Protein AF-A0A6P7GFE2-F1 (afdb_monomer)

Sequence (145 aa):
MLLEPIANTITSVEGDTPTISKCLHLFKKMVNTSLENVTKSPLLSKEEADTRAIFENRKKFAIYSVHFVANLLDPKYRGCELSSDEMTDATEVMYKVAQKMPDVDEAAVLADVVNFIAKEGLFKKAFLWNEDTIAAILASQSILH

Structure (mmCIF, N/CA/C/O backbone):
data_AF-A0A6P7GFE2-F1
#
_entry.id   AF-A0A6P7GFE2-F1
#
loop_
_atom_site.group_PDB
_atom_site.id
_atom_site.type_symbol
_atom_site.label_atom_id
_atom_site.label_alt_id
_atom_site.label_comp_id
_atom_site.label_asym_id
_atom_site.label_entity_id
_atom_site.label_seq_id
_atom_site.pdbx_PDB_ins_code
_atom_site.Cartn_x
_atom_site.Cartn_y
_atom_site.Cartn_z
_atom_site.occupancy
_atom_site.B_iso_or_equiv
_atom_site.auth_seq_id
_atom_site.auth_comp_id
_atom_site.auth_asym_id
_atom_site.auth_atom_id
_atom_site.pdbx_PDB_model_num
ATOM 1 N N . MET A 1 1 ? -14.354 13.477 16.937 1.00 78.31 1 MET A N 1
ATOM 2 C CA . MET A 1 1 ? -15.584 12.631 16.910 1.00 78.31 1 MET A CA 1
ATOM 3 C C . MET A 1 1 ? -15.240 11.224 16.411 1.00 78.31 1 MET A C 1
ATOM 5 O O . MET A 1 1 ? -14.287 11.094 15.660 1.00 78.31 1 MET A O 1
ATOM 9 N N . LEU A 1 2 ? -15.995 10.170 16.766 1.00 84.94 2 LEU A N 1
ATOM 10 C CA . LEU A 1 2 ? -15.680 8.783 16.348 1.00 84.94 2 LEU A CA 1
ATOM 11 C C . LEU A 1 2 ? -15.646 8.582 14.819 1.00 84.94 2 LEU A C 1
ATOM 13 O O . LEU A 1 2 ? -14.805 7.845 14.313 1.00 84.94 2 LEU A O 1
ATOM 17 N N . LEU A 1 3 ? -16.531 9.265 14.085 1.00 88.25 3 LEU A N 1
ATOM 18 C CA . LEU A 1 3 ? -16.672 9.134 12.625 1.00 88.25 3 LEU A CA 1
ATOM 19 C C . LEU A 1 3 ? -15.849 10.150 11.820 1.00 88.25 3 LEU A C 1
ATOM 21 O O . LEU A 1 3 ? -15.776 10.064 10.598 1.00 88.25 3 LEU A O 1
ATOM 25 N N . GLU A 1 4 ? -15.213 11.103 12.495 1.00 93.38 4 GLU A N 1
ATOM 26 C CA . GLU A 1 4 ? -14.407 12.149 11.861 1.00 93.38 4 GLU A CA 1
ATOM 27 C C . GLU A 1 4 ? -13.277 11.605 10.969 1.00 93.38 4 GLU A C 1
ATOM 29 O O . GLU A 1 4 ? -13.117 12.121 9.863 1.00 93.38 4 GLU A O 1
ATOM 34 N N . PRO A 1 5 ? -12.539 10.537 11.346 1.00 93.38 5 PRO A N 1
ATOM 35 C CA . PRO A 1 5 ? -11.497 9.994 10.474 1.00 93.38 5 PRO A CA 1
ATOM 36 C C . PRO A 1 5 ? -12.047 9.496 9.136 1.00 93.38 5 PRO A C 1
ATOM 38 O O . PRO A 1 5 ? -11.383 9.633 8.111 1.00 93.38 5 PRO A O 1
ATOM 41 N N . ILE A 1 6 ? -13.269 8.956 9.135 1.00 92.19 6 ILE A N 1
ATOM 42 C CA . ILE A 1 6 ? -13.935 8.455 7.930 1.00 92.19 6 ILE A CA 1
ATOM 43 C C . ILE A 1 6 ? -14.323 9.631 7.035 1.00 92.19 6 ILE A C 1
ATOM 45 O O . ILE A 1 6 ? -13.966 9.636 5.861 1.00 92.19 6 ILE A O 1
ATOM 49 N N . ALA A 1 7 ? -14.980 10.652 7.596 1.00 92.12 7 ALA A N 1
ATOM 50 C CA . ALA A 1 7 ? -15.367 11.850 6.851 1.00 92.12 7 ALA A CA 1
ATOM 51 C C . ALA A 1 7 ? -14.148 12.543 6.218 1.00 92.12 7 ALA A C 1
ATOM 53 O O . ALA A 1 7 ? -14.143 12.805 5.020 1.00 92.12 7 ALA A O 1
ATOM 54 N N . ASN A 1 8 ? -13.072 12.738 6.987 1.00 90.75 8 ASN A N 1
ATOM 55 C CA . ASN A 1 8 ? -11.839 13.354 6.487 1.00 90.75 8 ASN A CA 1
ATOM 56 C C . ASN A 1 8 ? -11.185 12.534 5.366 1.00 90.75 8 ASN A C 1
ATOM 58 O O . ASN A 1 8 ? -10.604 13.095 4.435 1.00 90.75 8 ASN A O 1
ATOM 62 N N . THR A 1 9 ? -11.265 11.204 5.455 1.00 91.06 9 THR A N 1
ATOM 63 C CA . THR A 1 9 ? -10.719 10.303 4.435 1.00 91.06 9 THR A CA 1
ATOM 64 C C . THR A 1 9 ? -11.534 10.366 3.151 1.00 91.06 9 THR A C 1
ATOM 66 O O . THR A 1 9 ? -10.937 10.464 2.085 1.00 91.06 9 THR A O 1
ATOM 69 N N . ILE A 1 10 ? -12.867 10.391 3.247 1.00 88.88 10 ILE A N 1
ATOM 70 C CA . ILE A 1 10 ? -13.763 10.583 2.096 1.00 88.88 10 ILE A CA 1
ATOM 71 C C . ILE A 1 10 ? -13.425 11.897 1.390 1.00 88.88 10 ILE A C 1
ATOM 73 O O . ILE A 1 10 ? -13.058 11.864 0.222 1.00 88.88 10 ILE A O 1
ATOM 77 N N . THR A 1 11 ? -13.398 13.019 2.115 1.00 88.44 11 THR A N 1
ATOM 78 C CA . THR A 1 11 ? -13.040 14.329 1.545 1.00 88.44 11 THR A CA 1
ATOM 79 C C . THR A 1 11 ? -11.660 14.322 0.882 1.00 88.44 11 THR A C 1
ATOM 81 O O . THR A 1 11 ? -11.460 14.951 -0.152 1.00 88.44 11 THR A O 1
ATOM 84 N N . SER A 1 12 ? -10.690 13.606 1.462 1.00 85.62 12 SER A N 1
ATOM 85 C CA . SER A 1 12 ? -9.338 13.503 0.894 1.00 85.62 12 SER A CA 1
ATOM 86 C C . SER A 1 12 ? -9.300 12.690 -0.403 1.00 85.62 12 SER A C 1
ATOM 88 O O . SER A 1 12 ? -8.494 12.992 -1.280 1.00 85.62 12 SER A O 1
ATOM 90 N N . VAL A 1 13 ? -10.129 11.648 -0.513 1.00 84.56 13 VAL A N 1
ATOM 91 C CA . VAL A 1 13 ? -10.234 10.795 -1.708 1.00 84.56 13 VAL A CA 1
ATOM 92 C C . VAL A 1 13 ? -11.058 11.469 -2.806 1.00 84.56 13 VAL A C 1
ATOM 94 O O . VAL A 1 13 ? -10.732 11.314 -3.976 1.00 84.56 13 VAL A O 1
ATOM 97 N N . GLU A 1 14 ? -12.097 12.220 -2.440 1.00 83.88 14 GLU A N 1
ATOM 98 C CA . GLU A 1 14 ? -12.969 12.952 -3.371 1.00 83.88 14 GLU A CA 1
ATOM 99 C C . GLU A 1 14 ? -12.338 14.240 -3.922 1.00 83.88 14 GLU A C 1
ATOM 101 O O . GLU A 1 14 ? -12.873 14.826 -4.860 1.00 83.88 14 GLU A O 1
ATOM 106 N N . GLY A 1 15 ? -11.217 14.696 -3.358 1.00 75.44 15 GLY A N 1
ATOM 107 C CA . GLY A 1 15 ? -10.475 15.842 -3.886 1.00 75.44 15 GLY A CA 1
ATOM 108 C C . GLY A 1 15 ? -9.783 15.546 -5.224 1.00 75.44 15 GLY A C 1
ATOM 109 O O . GLY A 1 15 ? -9.610 14.396 -5.607 1.00 75.44 15 GLY A O 1
ATOM 110 N N . ASP A 1 16 ? -9.288 16.584 -5.900 1.00 64.94 16 ASP A N 1
ATOM 111 C CA . ASP A 1 16 ? -8.805 16.525 -7.295 1.00 64.94 16 ASP A CA 1
ATOM 112 C C . ASP A 1 16 ? -7.457 15.796 -7.526 1.00 64.94 16 ASP A C 1
ATOM 114 O O . ASP A 1 16 ? -6.889 15.865 -8.614 1.00 64.94 16 ASP A O 1
ATOM 118 N N . THR A 1 17 ? -6.887 15.112 -6.523 1.00 65.31 17 THR A N 1
ATOM 119 C CA . THR A 1 17 ? -5.567 14.443 -6.648 1.00 65.31 17 THR A CA 1
ATOM 120 C C . THR A 1 17 ? -5.478 13.025 -6.043 1.00 65.31 17 THR A C 1
ATOM 122 O O . THR A 1 17 ? -4.483 12.707 -5.359 1.00 65.31 17 THR A O 1
ATOM 125 N N . PRO A 1 18 ? -6.466 12.132 -6.252 1.00 63.06 18 PRO A N 1
ATOM 126 C CA . PRO A 1 18 ? -6.401 10.794 -5.691 1.00 63.06 18 PRO A CA 1
ATOM 127 C C . PRO A 1 18 ? -5.430 9.948 -6.520 1.00 63.06 18 PRO A C 1
ATOM 129 O O . PRO A 1 18 ? -5.722 9.539 -7.639 1.00 63.06 18 PRO A O 1
ATOM 132 N N . THR A 1 19 ? -4.246 9.676 -5.969 1.00 78.81 19 THR A N 1
ATOM 133 C CA . THR A 1 19 ? -3.303 8.718 -6.558 1.00 78.81 19 THR A CA 1
ATOM 134 C C . THR A 1 19 ? -3.495 7.355 -5.903 1.00 78.81 19 THR A C 1
ATOM 136 O O . THR A 1 19 ? -3.610 7.258 -4.680 1.00 78.81 19 THR A O 1
ATOM 139 N N . ILE A 1 20 ? -3.492 6.285 -6.703 1.00 87.12 20 ILE A N 1
ATOM 140 C CA . ILE A 1 20 ? -3.692 4.896 -6.239 1.00 87.12 20 ILE A CA 1
ATOM 141 C C . ILE A 1 20 ? -2.706 4.533 -5.111 1.00 87.12 20 ILE A C 1
ATOM 143 O O . ILE A 1 20 ? -3.060 3.834 -4.160 1.00 87.12 20 ILE A O 1
ATOM 147 N N . SER A 1 21 ? -1.484 5.072 -5.165 1.00 87.56 21 SER A N 1
ATOM 148 C CA . SER A 1 21 ? -0.442 4.899 -4.146 1.00 87.56 21 SER A CA 1
ATOM 149 C C . SER A 1 21 ? -0.825 5.428 -2.756 1.00 87.56 21 SER A C 1
ATOM 151 O O . SER A 1 21 ? -0.397 4.866 -1.743 1.00 87.56 21 SER A O 1
ATOM 153 N N . LYS A 1 22 ? -1.665 6.474 -2.691 1.00 88.50 22 LYS A N 1
ATOM 154 C CA . LYS A 1 22 ? -2.156 7.084 -1.445 1.00 88.50 22 LYS A CA 1
ATOM 155 C C . LYS A 1 22 ? -3.300 6.294 -0.814 1.00 88.50 22 LYS A C 1
ATOM 157 O O . LYS A 1 22 ? -3.540 6.466 0.377 1.00 88.50 22 LYS A O 1
ATOM 162 N N . CYS A 1 23 ? -4.017 5.448 -1.556 1.00 89.94 23 CYS A N 1
ATOM 163 C CA . CYS A 1 23 ? -5.191 4.740 -1.031 1.00 89.94 23 CYS A CA 1
ATOM 164 C C . CYS A 1 23 ? -4.846 3.877 0.190 1.00 89.94 23 CYS A C 1
ATOM 166 O O . CYS A 1 23 ? -5.569 3.904 1.185 1.00 89.94 23 CYS A O 1
ATOM 168 N N . LEU A 1 24 ? -3.709 3.170 0.149 1.00 91.88 24 LEU A N 1
ATOM 169 C CA . LEU A 1 24 ? -3.235 2.377 1.284 1.00 91.88 24 LEU A CA 1
ATOM 170 C C . LEU A 1 24 ? -2.934 3.256 2.505 1.00 91.88 24 LEU A C 1
ATOM 172 O O . LEU A 1 24 ? -3.401 2.952 3.604 1.00 91.88 24 LEU A O 1
ATOM 176 N N . HIS A 1 25 ? -2.206 4.355 2.292 1.00 91.44 25 HIS A N 1
ATOM 177 C CA . HIS A 1 25 ? -1.870 5.331 3.328 1.00 91.44 25 HIS A CA 1
ATOM 178 C C . HIS A 1 25 ? -3.128 5.891 3.994 1.00 91.44 25 HIS A C 1
ATOM 180 O O . HIS A 1 25 ? -3.268 5.859 5.217 1.00 91.44 25 HIS A O 1
ATOM 186 N N . LEU A 1 26 ? -4.067 6.383 3.182 1.00 91.94 26 LEU A N 1
ATOM 187 C CA . LEU A 1 26 ? -5.316 6.979 3.644 1.00 91.94 26 LEU A CA 1
ATOM 188 C C . LEU A 1 26 ? -6.159 5.966 4.421 1.00 91.94 26 LEU A C 1
ATOM 190 O O . LEU A 1 26 ? -6.648 6.289 5.501 1.00 91.94 26 LEU A O 1
ATOM 194 N N . PHE A 1 27 ? -6.259 4.726 3.935 1.00 93.31 27 PHE A N 1
ATOM 195 C CA . PHE A 1 27 ? -6.971 3.663 4.639 1.00 93.31 27 PHE A CA 1
ATOM 196 C C . PHE A 1 27 ? -6.319 3.336 5.989 1.00 93.31 27 PHE A C 1
ATOM 198 O O . PHE A 1 27 ? -7.007 3.316 7.009 1.00 93.31 27 PHE A O 1
ATOM 205 N N . LYS A 1 28 ? -4.994 3.128 6.034 1.00 92.88 28 LYS A N 1
ATOM 206 C CA . LYS A 1 28 ? -4.275 2.825 7.286 1.00 92.88 28 LYS A CA 1
ATOM 207 C C . LYS A 1 28 ? -4.384 3.974 8.286 1.00 92.88 28 LYS A C 1
ATOM 209 O O . LYS A 1 28 ? -4.677 3.737 9.456 1.00 92.88 28 LYS A O 1
ATOM 214 N N . LYS A 1 29 ? -4.228 5.218 7.825 1.00 93.50 29 LYS A N 1
ATOM 215 C CA . LYS A 1 29 ? -4.408 6.419 8.647 1.00 93.50 29 LYS A CA 1
ATOM 216 C C . LYS A 1 29 ? -5.820 6.492 9.228 1.00 93.50 29 LYS A C 1
ATOM 218 O O . LYS A 1 29 ? -5.958 6.654 10.436 1.00 93.50 29 LYS A O 1
ATOM 223 N N . MET A 1 30 ? -6.848 6.318 8.394 1.00 95.00 30 MET A N 1
ATOM 224 C CA . MET A 1 30 ? -8.248 6.300 8.824 1.00 95.00 30 MET A CA 1
ATOM 225 C C . MET A 1 30 ? -8.482 5.256 9.918 1.00 95.00 30 MET A C 1
ATOM 227 O O . MET A 1 30 ? -9.011 5.594 10.973 1.00 95.00 30 MET A O 1
ATOM 231 N N . VAL A 1 31 ? -8.065 4.007 9.683 1.00 94.62 31 VAL A N 1
ATOM 232 C CA . VAL A 1 31 ? -8.249 2.899 10.630 1.00 94.62 31 VAL A CA 1
ATOM 233 C C . VAL A 1 31 ? -7.538 3.186 11.947 1.00 94.62 31 VAL A C 1
ATOM 235 O O . VAL A 1 31 ? -8.159 3.074 13.001 1.00 94.62 31 VAL A O 1
ATOM 238 N N . ASN A 1 32 ? -6.273 3.608 11.907 1.00 93.31 32 ASN A N 1
ATOM 239 C CA . ASN A 1 32 ? -5.503 3.896 13.116 1.00 93.31 32 ASN A CA 1
ATOM 240 C C . ASN A 1 32 ? -6.152 5.017 13.936 1.00 93.31 32 ASN A C 1
ATOM 242 O O . ASN A 1 32 ? -6.405 4.834 15.124 1.00 93.31 32 ASN A O 1
ATOM 246 N N . THR A 1 33 ? -6.521 6.134 13.301 1.00 94.62 33 THR A N 1
ATOM 247 C CA . THR A 1 33 ? -7.188 7.241 13.998 1.00 94.62 33 THR A CA 1
ATOM 248 C C . THR A 1 33 ? -8.571 6.839 14.523 1.00 94.62 33 THR A C 1
ATOM 250 O O . THR A 1 33 ? -8.945 7.221 15.630 1.00 94.62 33 THR A O 1
ATOM 253 N N . SER A 1 34 ? -9.342 6.041 13.777 1.00 93.44 34 SER A N 1
ATOM 254 C CA . SER A 1 34 ? -10.625 5.517 14.256 1.00 93.44 34 SER A CA 1
ATOM 255 C C . SER A 1 34 ? -10.454 4.612 15.473 1.00 93.44 34 SER A C 1
ATOM 257 O O . SER A 1 34 ? -11.184 4.777 16.446 1.00 93.44 34 SER A O 1
ATOM 259 N N . LEU A 1 35 ? -9.481 3.699 15.457 1.00 91.94 35 LEU A N 1
ATOM 260 C CA . LEU A 1 35 ? -9.217 2.799 16.579 1.00 91.94 35 LEU A CA 1
ATOM 261 C C . LEU A 1 35 ? -8.697 3.553 17.809 1.00 91.94 35 LEU A C 1
ATOM 263 O O . LEU A 1 35 ? -9.123 3.253 18.919 1.00 91.94 35 LEU A O 1
ATOM 267 N N . GLU A 1 36 ? -7.854 4.570 17.632 1.00 91.81 36 GLU A N 1
ATOM 268 C CA . GLU A 1 36 ? -7.435 5.463 18.721 1.00 91.81 36 GLU A CA 1
ATOM 269 C C . GLU A 1 36 ? -8.596 6.265 19.322 1.00 91.81 36 GLU A C 1
ATOM 271 O O . GLU A 1 36 ? -8.601 6.554 20.517 1.00 91.81 36 GLU A O 1
ATOM 276 N N . ASN A 1 37 ? -9.574 6.664 18.507 1.00 91.62 37 ASN A N 1
ATOM 277 C CA . ASN A 1 37 ? -10.764 7.360 18.996 1.00 91.62 37 ASN A CA 1
ATOM 278 C C . ASN A 1 37 ? -11.711 6.405 19.734 1.00 91.62 37 ASN A C 1
ATOM 280 O O . ASN A 1 37 ? -12.341 6.811 20.710 1.00 91.62 37 ASN A O 1
ATOM 284 N N . VAL A 1 38 ? -11.798 5.152 19.281 1.00 90.19 38 VAL A N 1
ATOM 285 C CA . VAL A 1 38 ? -12.582 4.083 19.912 1.00 90.19 38 VAL A CA 1
ATOM 286 C C . VAL A 1 38 ? -12.033 3.746 21.296 1.00 90.19 38 VAL A C 1
ATOM 288 O O . VAL A 1 38 ? -12.812 3.740 22.241 1.00 90.19 38 VAL A O 1
ATOM 291 N N . THR A 1 39 ? -10.714 3.592 21.455 1.00 86.81 39 THR A N 1
ATOM 292 C CA . THR A 1 39 ? -10.098 3.275 22.762 1.00 86.81 39 THR A CA 1
ATOM 293 C C . THR A 1 39 ? -10.215 4.395 23.797 1.00 86.81 39 THR A C 1
ATOM 295 O O . THR A 1 39 ? -10.070 4.164 24.995 1.00 86.81 39 THR A O 1
ATOM 298 N N . LYS A 1 40 ? -10.473 5.629 23.353 1.00 88.25 40 LYS A N 1
ATOM 299 C CA . LYS A 1 40 ? -10.735 6.792 24.220 1.00 88.25 40 LYS A CA 1
ATOM 300 C C . LYS A 1 40 ? -12.227 6.984 24.516 1.00 88.25 40 LYS A C 1
ATOM 302 O O . LYS A 1 40 ? -12.597 7.917 25.227 1.00 88.25 40 LYS A O 1
ATOM 307 N N . SER A 1 41 ? -13.085 6.155 23.931 1.00 85.38 41 SER A N 1
ATOM 308 C CA . SER A 1 41 ? -14.538 6.202 24.068 1.00 85.38 41 SER A CA 1
ATOM 309 C C . SER A 1 41 ? -14.997 5.314 25.231 1.00 85.38 41 SER A C 1
ATOM 311 O O . SER A 1 41 ? -14.309 4.349 25.551 1.00 85.38 41 SER A O 1
ATOM 313 N N . PRO A 1 42 ? -16.162 5.564 25.856 1.00 86.81 42 PRO A N 1
ATOM 314 C CA . PRO A 1 42 ? -16.717 4.677 26.886 1.00 86.81 42 PRO A CA 1
ATOM 315 C C . PRO A 1 42 ? -17.316 3.375 26.305 1.00 86.81 42 PRO A C 1
ATOM 317 O O . PRO A 1 42 ? -18.349 2.907 26.780 1.00 86.81 42 PRO A O 1
ATOM 320 N N . LEU A 1 43 ? -16.706 2.816 25.256 1.00 84.00 43 LEU A N 1
ATOM 321 C CA . LEU A 1 43 ? -17.144 1.582 24.606 1.00 84.00 43 LEU A CA 1
ATOM 322 C C . LEU A 1 43 ? -16.685 0.356 25.400 1.00 84.00 43 LEU A C 1
ATOM 324 O O . LEU A 1 43 ? -15.672 0.369 26.100 1.00 84.00 43 LEU A O 1
ATOM 328 N N . LEU A 1 44 ? -17.437 -0.732 25.277 1.00 86.38 44 LEU A N 1
ATOM 329 C CA . LEU A 1 44 ? -17.060 -2.026 25.830 1.00 86.38 44 LEU A CA 1
ATOM 330 C C . LEU A 1 44 ? -15.965 -2.660 24.966 1.00 86.38 44 LEU A C 1
ATOM 332 O O . LEU A 1 44 ? -15.982 -2.543 23.743 1.00 86.38 44 LEU A O 1
ATOM 336 N N . SER A 1 45 ? -15.080 -3.460 25.566 1.00 88.56 45 SER A N 1
ATOM 337 C CA . SER A 1 45 ? -14.003 -4.155 24.834 1.00 88.56 45 SER A CA 1
ATOM 338 C C . SER A 1 45 ? -14.510 -5.022 23.673 1.00 88.56 45 SER A C 1
ATOM 340 O O . SER A 1 45 ? -13.804 -5.230 22.688 1.00 88.56 45 SER A O 1
ATOM 342 N N . LYS A 1 46 ? -15.751 -5.517 23.768 1.00 90.88 46 LYS A N 1
ATOM 343 C CA . LYS A 1 46 ? -16.411 -6.229 22.670 1.00 90.88 46 LYS A CA 1
ATOM 344 C C . LYS A 1 46 ? -16.657 -5.317 21.462 1.00 90.88 46 LYS A C 1
ATOM 346 O O . LYS A 1 46 ? -16.369 -5.717 20.344 1.00 90.88 46 LYS A O 1
ATOM 351 N N . GLU A 1 47 ? -17.139 -4.099 21.684 1.00 89.94 47 GLU A N 1
ATOM 352 C CA . GLU A 1 47 ? -17.419 -3.129 20.618 1.00 89.94 47 GLU A CA 1
ATOM 353 C C . GLU A 1 47 ? -16.124 -2.663 19.939 1.00 89.94 47 GLU A C 1
ATOM 355 O O . GLU A 1 47 ? -16.089 -2.471 18.722 1.00 89.94 47 GLU A O 1
ATOM 360 N N . GLU A 1 48 ? -15.028 -2.553 20.695 1.00 90.19 48 GLU A N 1
ATOM 361 C CA . GLU A 1 48 ? -13.702 -2.281 20.131 1.00 90.19 48 GLU A CA 1
ATOM 362 C C . GLU A 1 48 ? -13.223 -3.421 19.218 1.00 90.19 48 GLU A C 1
ATOM 364 O O . GLU A 1 48 ? -12.715 -3.179 18.117 1.00 90.19 48 GLU A O 1
ATOM 369 N N . ALA A 1 49 ? -13.400 -4.671 19.659 1.00 92.38 49 ALA A N 1
ATOM 370 C CA . ALA A 1 49 ? -13.042 -5.854 18.882 1.00 92.38 49 ALA A CA 1
ATOM 371 C C . ALA A 1 49 ? -13.896 -5.976 17.610 1.00 92.38 49 ALA A C 1
ATOM 373 O O . ALA A 1 49 ? -13.350 -6.193 16.525 1.00 92.38 49 ALA A O 1
ATOM 374 N N . ASP A 1 50 ? -15.207 -5.759 17.726 1.00 94.50 50 ASP A N 1
ATOM 375 C CA . ASP A 1 50 ? -16.142 -5.762 16.600 1.00 94.50 50 ASP A CA 1
ATOM 376 C C . ASP A 1 50 ? -15.777 -4.660 15.591 1.00 94.50 50 ASP A C 1
ATOM 378 O O . ASP A 1 50 ? -15.738 -4.898 14.382 1.00 94.50 50 ASP A O 1
ATOM 382 N N . THR A 1 51 ? -15.400 -3.472 16.072 1.00 92.00 51 THR A N 1
ATOM 383 C CA . THR A 1 51 ? -14.940 -2.369 15.215 1.00 92.00 51 THR A CA 1
ATOM 384 C C . THR A 1 51 ? -13.670 -2.737 14.446 1.00 92.00 51 THR A C 1
ATOM 386 O O . THR A 1 51 ? -13.578 -2.4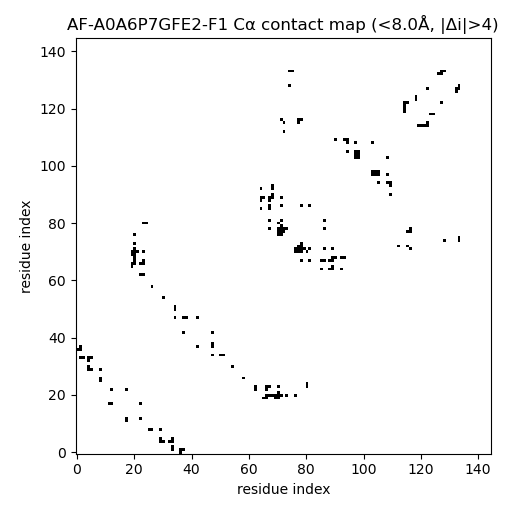98 13.238 1.00 92.00 51 THR A O 1
ATOM 389 N N . ARG A 1 52 ? -12.694 -3.369 15.109 1.00 93.25 52 ARG A N 1
ATOM 390 C CA . ARG A 1 52 ? -11.471 -3.853 14.450 1.00 93.25 52 ARG A CA 1
ATOM 391 C C . ARG A 1 52 ? -11.789 -4.893 13.377 1.00 93.25 52 ARG A C 1
ATOM 393 O O . ARG A 1 52 ? -11.277 -4.791 12.265 1.00 93.25 52 ARG A O 1
ATOM 400 N N . ALA A 1 53 ? -12.671 -5.846 13.678 1.00 95.25 53 ALA A N 1
ATOM 401 C CA . ALA A 1 53 ? -13.097 -6.865 12.722 1.00 95.25 53 ALA A CA 1
ATOM 402 C C . ALA A 1 53 ? -13.792 -6.257 11.491 1.00 95.25 53 ALA A C 1
ATOM 404 O O . ALA A 1 53 ? -13.559 -6.703 10.365 1.00 95.25 53 ALA A O 1
ATOM 405 N N . ILE A 1 54 ? -14.595 -5.203 11.678 1.00 95.12 54 ILE A N 1
ATOM 406 C CA . ILE A 1 54 ? -15.211 -4.462 10.571 1.00 95.12 54 ILE A CA 1
ATOM 407 C C . ILE A 1 54 ? -14.139 -3.846 9.670 1.00 95.12 54 ILE A C 1
ATOM 409 O O . ILE A 1 54 ? -14.228 -4.002 8.452 1.00 95.12 54 ILE A O 1
ATOM 413 N N . PHE A 1 55 ? -13.124 -3.179 10.227 1.00 94.94 55 PHE A N 1
ATOM 414 C CA . PHE A 1 55 ? -12.058 -2.582 9.417 1.00 94.94 55 PHE A CA 1
ATOM 415 C C . PHE A 1 55 ? -11.241 -3.625 8.653 1.00 94.94 55 PHE A C 1
ATOM 417 O O . PHE A 1 55 ? -11.002 -3.436 7.460 1.00 94.94 55 PHE A O 1
ATOM 424 N N . GLU A 1 56 ? -10.897 -4.750 9.280 1.00 93.50 56 GLU A N 1
ATOM 425 C CA . GLU A 1 56 ? -10.216 -5.854 8.593 1.00 93.50 56 GLU A CA 1
ATOM 426 C C . GLU A 1 56 ? -11.061 -6.423 7.451 1.00 93.50 56 GLU A C 1
ATOM 428 O O . GLU A 1 56 ? -10.562 -6.672 6.353 1.00 93.50 56 GLU A O 1
ATOM 433 N N . ASN A 1 57 ? -12.371 -6.573 7.664 1.00 95.38 57 ASN A N 1
ATOM 434 C CA . ASN A 1 57 ? -13.266 -6.997 6.598 1.00 95.38 57 ASN A CA 1
ATOM 435 C C . ASN A 1 57 ? -13.325 -5.959 5.466 1.00 95.38 57 ASN A C 1
ATOM 437 O O . ASN A 1 57 ? -13.237 -6.321 4.297 1.00 95.38 57 ASN A O 1
ATOM 441 N N . ARG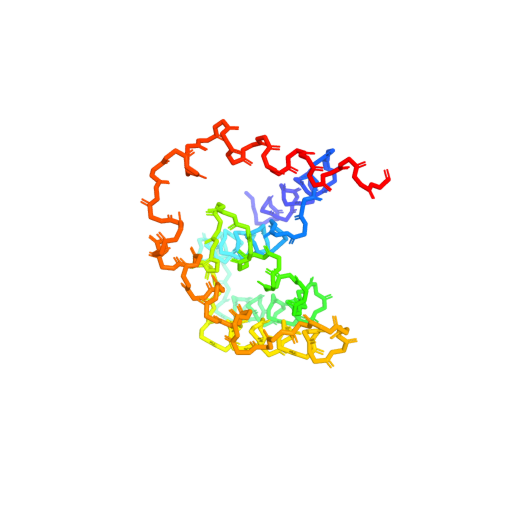 A 1 58 ? -13.419 -4.664 5.790 1.00 94.25 58 ARG A N 1
ATOM 442 C CA . ARG A 1 58 ? -13.442 -3.578 4.796 1.00 94.25 58 ARG A CA 1
ATOM 443 C C . ARG A 1 58 ? -12.141 -3.482 4.005 1.00 94.25 58 ARG A C 1
ATOM 445 O O . ARG A 1 58 ? -12.204 -3.212 2.808 1.00 94.25 58 ARG A O 1
ATOM 452 N N . LYS A 1 59 ? -10.990 -3.762 4.625 1.00 93.19 59 LYS A N 1
ATOM 453 C CA . LYS A 1 59 ? -9.686 -3.782 3.950 1.00 93.19 59 LYS A CA 1
ATOM 454 C C . LYS A 1 59 ? -9.698 -4.728 2.748 1.00 93.19 59 LYS A C 1
ATOM 456 O O . LYS A 1 59 ? -9.236 -4.335 1.686 1.00 93.19 59 LYS A O 1
ATOM 461 N N . LYS A 1 60 ? -10.314 -5.910 2.880 1.00 91.44 60 LYS A N 1
ATOM 462 C CA . LYS A 1 60 ? -10.431 -6.913 1.801 1.00 91.44 60 LYS A CA 1
ATOM 463 C C . LYS A 1 60 ? -11.209 -6.424 0.574 1.00 91.44 60 LYS A C 1
ATOM 465 O O . LYS A 1 60 ? -11.019 -6.962 -0.508 1.00 91.44 60 LYS A O 1
ATOM 470 N N . PHE A 1 61 ? -12.096 -5.443 0.746 1.00 90.12 61 PHE A N 1
ATOM 471 C CA . PHE A 1 61 ? -12.889 -4.865 -0.344 1.00 90.12 61 PHE A CA 1
ATOM 472 C C . PHE A 1 61 ? -12.282 -3.587 -0.919 1.00 90.12 61 PHE A C 1
ATOM 474 O O . PHE A 1 61 ? -12.545 -3.261 -2.074 1.00 90.12 61 PHE A O 1
ATOM 481 N N . ALA A 1 62 ? -11.542 -2.836 -0.105 1.00 90.31 62 ALA A N 1
ATOM 482 C CA . ALA A 1 62 ? -11.025 -1.522 -0.470 1.00 90.31 62 ALA A CA 1
ATOM 483 C C . ALA A 1 62 ? -9.581 -1.569 -0.983 1.00 90.31 62 ALA A C 1
ATOM 485 O O . ALA A 1 62 ? -9.189 -0.725 -1.783 1.00 90.31 62 ALA A O 1
ATOM 486 N N . ILE A 1 63 ? -8.786 -2.535 -0.519 1.00 93.44 63 ILE A N 1
ATOM 487 C CA . ILE A 1 63 ? -7.353 -2.619 -0.781 1.00 93.44 63 ILE A CA 1
ATOM 488 C C . ILE A 1 63 ? -7.046 -3.927 -1.508 1.00 93.44 63 ILE A C 1
ATOM 490 O O . ILE A 1 63 ? -7.451 -5.009 -1.096 1.00 93.44 63 ILE A O 1
ATOM 494 N N . TYR A 1 64 ? -6.280 -3.800 -2.585 1.00 92.31 64 TYR A N 1
ATOM 495 C CA . TYR A 1 64 ? -5.911 -4.875 -3.507 1.00 92.31 64 TYR A CA 1
ATOM 496 C C . TYR A 1 6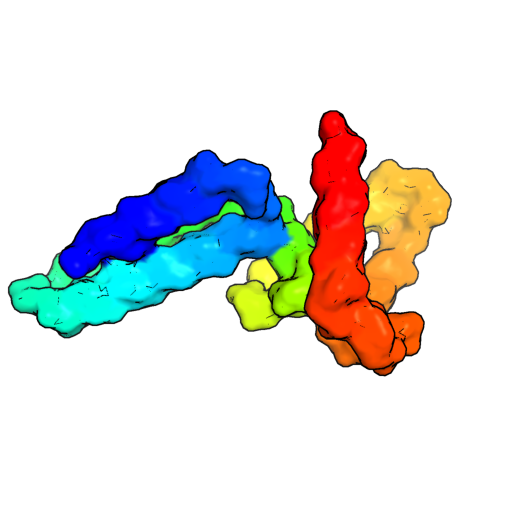4 ? -4.435 -4.746 -3.868 1.00 92.31 64 TYR A C 1
ATOM 498 O O . TYR A 1 64 ? -3.848 -3.681 -3.673 1.00 92.31 64 TYR A O 1
ATOM 506 N N . SER A 1 65 ? -3.862 -5.785 -4.472 1.00 92.38 65 SER A N 1
ATOM 507 C CA . SER A 1 65 ? -2.443 -5.839 -4.839 1.00 92.38 65 SER A CA 1
ATOM 508 C C . SER A 1 65 ? -1.967 -4.661 -5.698 1.00 92.38 65 SER A C 1
ATOM 510 O O . SER A 1 65 ? -0.853 -4.185 -5.501 1.00 92.38 65 SER A O 1
ATOM 512 N N . VAL A 1 66 ? -2.819 -4.099 -6.566 1.00 92.25 66 VAL A N 1
ATOM 513 C CA . VAL A 1 66 ? -2.498 -2.876 -7.330 1.00 92.25 66 VAL A CA 1
ATOM 514 C C . VAL A 1 66 ? -2.156 -1.684 -6.429 1.00 92.25 66 VAL A C 1
ATOM 516 O O . VAL A 1 66 ? -1.264 -0.904 -6.750 1.00 92.25 66 VAL A O 1
ATOM 519 N N . HIS A 1 67 ? -2.802 -1.565 -5.267 1.00 93.94 67 HIS A N 1
ATOM 520 C CA . HIS A 1 67 ? -2.508 -0.517 -4.292 1.00 93.94 67 HIS A CA 1
ATOM 521 C C . HIS A 1 67 ? -1.164 -0.756 -3.604 1.00 93.94 67 HIS A C 1
ATOM 523 O O . HIS A 1 67 ? -0.453 0.202 -3.311 1.00 93.94 67 HIS A O 1
ATOM 529 N N . PHE A 1 68 ? -0.796 -2.021 -3.372 1.00 95.62 68 PHE A N 1
ATOM 530 C CA . PHE A 1 68 ? 0.513 -2.370 -2.825 1.00 95.62 68 PHE A CA 1
ATOM 531 C C . PHE A 1 68 ? 1.624 -2.045 -3.818 1.00 95.62 68 PHE A C 1
ATOM 533 O O . PHE A 1 68 ? 2.576 -1.369 -3.447 1.00 95.62 68 PHE A O 1
ATOM 540 N N . VAL A 1 69 ? 1.463 -2.429 -5.089 1.00 95.00 69 VAL A N 1
ATOM 541 C CA . VAL A 1 69 ? 2.403 -2.083 -6.167 1.00 95.00 69 VAL A CA 1
ATOM 542 C C . VAL A 1 69 ? 2.536 -0.568 -6.304 1.00 95.00 69 VAL A C 1
ATOM 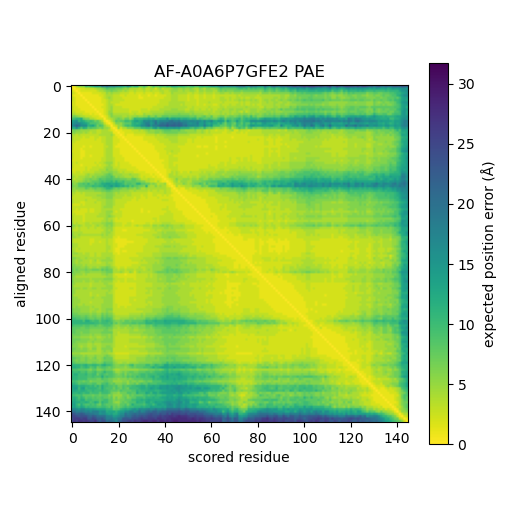544 O O . VAL A 1 69 ? 3.647 -0.048 -6.310 1.00 95.00 69 VAL A O 1
ATOM 547 N N . ALA A 1 70 ? 1.415 0.158 -6.349 1.00 93.19 70 ALA A N 1
ATOM 548 C CA . ALA A 1 70 ? 1.435 1.612 -6.464 1.00 93.19 70 ALA A CA 1
ATOM 549 C C . ALA A 1 70 ? 2.135 2.278 -5.268 1.00 93.19 70 ALA A C 1
ATOM 551 O O . ALA A 1 70 ? 2.906 3.209 -5.459 1.00 93.19 70 ALA A O 1
ATOM 552 N N . ASN A 1 71 ? 1.907 1.804 -4.040 1.00 94.19 71 ASN A N 1
ATOM 553 C CA . ASN A 1 71 ? 2.600 2.310 -2.852 1.00 94.19 71 ASN A CA 1
ATOM 554 C C . ASN A 1 71 ? 4.099 1.952 -2.857 1.00 94.19 71 ASN A C 1
ATOM 556 O O . ASN A 1 71 ? 4.934 2.763 -2.459 1.00 94.19 71 ASN A O 1
ATOM 560 N N . LEU A 1 72 ? 4.451 0.758 -3.337 1.00 95.12 72 LEU A N 1
ATOM 561 C CA . LEU A 1 72 ? 5.832 0.293 -3.443 1.00 95.12 72 LEU A CA 1
ATOM 562 C C . LEU A 1 72 ? 6.644 1.113 -4.451 1.00 95.12 72 LEU A C 1
ATOM 564 O O . LEU A 1 72 ? 7.795 1.434 -4.174 1.00 95.12 72 LEU A O 1
ATOM 568 N N . LEU A 1 73 ? 6.037 1.468 -5.586 1.00 92.50 73 LEU A N 1
ATOM 569 C CA . LEU A 1 73 ? 6.669 2.221 -6.674 1.00 92.50 73 LEU A CA 1
ATOM 570 C C . LEU A 1 73 ? 6.564 3.746 -6.518 1.00 92.50 73 LEU A C 1
ATOM 572 O O . LEU A 1 73 ? 7.162 4.485 -7.297 1.00 92.50 73 LEU A O 1
ATOM 576 N N . ASP A 1 74 ? 5.831 4.239 -5.521 1.00 90.31 74 ASP A N 1
ATOM 577 C CA . ASP A 1 74 ? 5.748 5.670 -5.238 1.00 90.31 74 ASP A CA 1
ATOM 578 C C . ASP A 1 74 ? 7.006 6.138 -4.478 1.00 90.31 74 ASP A C 1
ATOM 580 O O . ASP A 1 74 ? 7.267 5.643 -3.376 1.00 90.31 74 ASP A O 1
ATOM 584 N N . PRO A 1 75 ? 7.777 7.119 -4.991 1.00 88.81 75 PRO A N 1
ATOM 585 C CA . PRO A 1 75 ? 8.986 7.629 -4.333 1.00 88.81 75 PRO A CA 1
ATOM 586 C C . PRO A 1 75 ? 8.765 8.150 -2.905 1.00 88.81 75 PRO A C 1
ATOM 588 O O . PRO A 1 75 ? 9.692 8.134 -2.083 1.00 88.81 75 PRO A O 1
ATOM 591 N N . LYS A 1 76 ? 7.543 8.599 -2.594 1.00 87.06 76 LYS A N 1
ATOM 592 C CA . LYS A 1 76 ? 7.150 9.077 -1.268 1.00 87.06 76 LYS A CA 1
ATOM 593 C C . LYS A 1 76 ? 7.037 7.932 -0.266 1.00 87.06 76 LYS A C 1
ATOM 595 O O . LYS A 1 76 ? 7.504 8.075 0.863 1.00 87.06 76 LYS A O 1
ATOM 600 N N . TYR A 1 77 ? 6.441 6.813 -0.675 1.00 90.31 77 TYR A N 1
ATOM 601 C CA . TYR A 1 77 ? 6.127 5.693 0.213 1.00 90.31 77 TYR A CA 1
ATOM 602 C C . TYR A 1 77 ? 7.177 4.586 0.151 1.00 90.31 77 TYR A C 1
ATOM 604 O O . TYR A 1 77 ? 7.665 4.150 1.192 1.00 90.31 77 TYR A O 1
ATOM 612 N N . ARG A 1 78 ? 7.570 4.148 -1.050 1.00 91.94 78 ARG A N 1
ATOM 613 C CA . ARG A 1 78 ? 8.556 3.075 -1.274 1.00 91.94 78 ARG A CA 1
ATOM 614 C C . ARG A 1 78 ? 8.229 1.801 -0.492 1.00 91.94 78 ARG A C 1
ATOM 616 O O . ARG A 1 78 ? 9.117 1.119 0.011 1.00 91.94 78 ARG A O 1
ATOM 623 N N . GLY A 1 79 ? 6.937 1.527 -0.321 1.00 91.62 79 GLY A N 1
ATOM 624 C CA . GLY A 1 79 ? 6.452 0.372 0.425 1.00 91.62 79 GLY A CA 1
ATOM 625 C C . GLY A 1 79 ? 6.688 0.425 1.934 1.00 91.62 79 GLY A C 1
ATOM 626 O O . GLY A 1 79 ? 6.513 -0.596 2.587 1.00 91.62 79 GLY A O 1
ATOM 627 N N . CYS A 1 80 ? 7.051 1.575 2.520 1.00 89.94 80 CYS A N 1
ATOM 628 C CA . CYS A 1 80 ? 7.315 1.685 3.963 1.00 89.94 80 CYS A CA 1
ATOM 629 C C . CYS A 1 80 ? 6.097 1.361 4.840 1.00 89.94 80 CYS A C 1
ATOM 631 O O . CYS A 1 80 ? 6.235 1.089 6.030 1.00 89.94 80 CYS A O 1
ATOM 633 N N . GLU A 1 81 ? 4.905 1.394 4.251 1.00 87.75 81 GLU A N 1
ATOM 634 C CA . GLU A 1 81 ? 3.661 1.062 4.924 1.00 87.75 81 GLU A CA 1
ATOM 635 C C . GLU A 1 81 ? 3.242 -0.386 4.697 1.00 87.75 81 GLU A C 1
ATOM 637 O O . GLU A 1 81 ? 2.269 -0.805 5.308 1.00 87.75 81 GLU A O 1
ATOM 642 N N . LEU A 1 82 ? 3.912 -1.147 3.831 1.00 93.12 82 LEU A N 1
ATOM 643 C CA . LEU A 1 82 ? 3.556 -2.529 3.519 1.00 93.12 82 LEU A CA 1
ATOM 644 C C . LEU A 1 82 ? 4.111 -3.487 4.578 1.00 93.12 82 LEU A C 1
ATOM 646 O O . LEU A 1 82 ? 5.239 -3.346 5.046 1.00 93.12 82 LEU A O 1
ATOM 650 N N . SER A 1 83 ? 3.317 -4.492 4.941 1.00 93.38 83 SER A N 1
ATOM 651 C CA . SER A 1 83 ? 3.842 -5.677 5.631 1.00 93.38 83 SER A CA 1
ATOM 652 C C . SER A 1 83 ? 4.691 -6.535 4.685 1.00 93.38 83 SER A C 1
ATOM 654 O O . SER A 1 83 ? 4.632 -6.369 3.467 1.00 93.38 83 SER A O 1
ATOM 656 N N . SER A 1 84 ? 5.452 -7.487 5.229 1.00 92.94 84 SER A N 1
ATOM 657 C CA . SER A 1 84 ? 6.252 -8.421 4.423 1.00 92.94 84 SER A CA 1
ATOM 658 C C . SER A 1 84 ? 5.409 -9.221 3.423 1.00 92.94 84 SER A C 1
ATOM 660 O O . SER A 1 84 ? 5.835 -9.408 2.284 1.00 92.94 84 SER A O 1
ATOM 662 N N . ASP A 1 85 ? 4.197 -9.625 3.811 1.00 93.75 85 ASP A N 1
ATOM 663 C CA . ASP A 1 85 ? 3.270 -10.331 2.921 1.00 93.75 85 ASP A CA 1
ATOM 664 C C . ASP A 1 85 ? 2.759 -9.395 1.816 1.00 93.75 85 ASP A C 1
ATOM 666 O O . ASP A 1 85 ? 2.825 -9.730 0.639 1.00 93.75 85 ASP A O 1
ATOM 670 N N . GLU A 1 86 ? 2.361 -8.165 2.167 1.00 94.75 86 GLU A N 1
ATOM 671 C CA . GLU A 1 86 ? 1.912 -7.159 1.190 1.00 94.75 86 GLU A CA 1
ATOM 672 C C . GLU A 1 86 ? 3.038 -6.760 0.206 1.00 94.75 86 GLU A C 1
ATOM 674 O O . GLU A 1 86 ? 2.775 -6.524 -0.975 1.00 94.75 86 GLU A O 1
ATOM 679 N N . MET A 1 87 ? 4.298 -6.710 0.661 1.00 94.50 87 MET A N 1
ATOM 680 C CA . MET A 1 87 ? 5.470 -6.526 -0.209 1.00 94.50 87 MET A CA 1
ATOM 681 C C . MET A 1 87 ? 5.675 -7.716 -1.146 1.00 94.50 87 MET A C 1
ATOM 683 O O . MET A 1 87 ? 5.985 -7.520 -2.324 1.00 94.50 87 MET A O 1
ATOM 687 N N . THR A 1 88 ? 5.506 -8.937 -0.638 1.00 94.31 88 THR A N 1
ATOM 688 C CA . THR A 1 88 ? 5.633 -10.163 -1.434 1.00 94.31 88 THR A CA 1
ATOM 689 C C . THR A 1 88 ? 4.567 -10.196 -2.525 1.00 94.31 88 THR A C 1
ATOM 691 O O . THR A 1 88 ? 4.908 -10.366 -3.692 1.00 94.31 88 THR A O 1
ATOM 694 N N . ASP A 1 89 ? 3.310 -9.908 -2.180 1.00 94.88 89 ASP A N 1
ATOM 695 C CA . ASP A 1 89 ? 2.194 -9.819 -3.126 1.00 94.88 89 ASP A CA 1
ATOM 696 C C . ASP A 1 89 ? 2.442 -8.760 -4.210 1.00 94.88 89 ASP A C 1
ATOM 698 O O . ASP A 1 89 ? 2.225 -9.007 -5.399 1.00 94.88 89 ASP A O 1
ATOM 702 N N . ALA A 1 90 ? 2.921 -7.571 -3.825 1.00 95.81 90 ALA A N 1
ATOM 703 C CA . ALA A 1 90 ? 3.251 -6.513 -4.779 1.00 95.81 90 ALA A CA 1
ATOM 704 C C . ALA A 1 90 ? 4.351 -6.953 -5.756 1.00 95.81 90 ALA A C 1
ATOM 706 O O . ALA A 1 90 ? 4.242 -6.764 -6.969 1.00 95.81 90 ALA A O 1
ATOM 707 N N . THR A 1 91 ? 5.402 -7.569 -5.222 1.00 94.62 91 THR A N 1
ATOM 708 C CA . THR A 1 91 ? 6.548 -8.044 -6.000 1.00 94.62 91 THR A CA 1
ATOM 709 C C . THR A 1 91 ? 6.147 -9.171 -6.950 1.00 94.62 91 THR A C 1
ATOM 711 O O . THR A 1 91 ? 6.541 -9.163 -8.116 1.00 94.62 91 THR A O 1
ATOM 714 N N . GLU A 1 92 ? 5.293 -10.091 -6.499 1.00 95.38 92 GLU A N 1
ATOM 715 C CA . GLU A 1 92 ? 4.756 -11.171 -7.325 1.00 95.38 92 GLU A CA 1
ATOM 716 C C . GLU A 1 92 ? 3.915 -10.629 -8.492 1.00 95.38 92 GLU A C 1
ATOM 718 O O . GLU A 1 92 ? 4.031 -11.110 -9.621 1.00 95.38 92 GLU A O 1
ATOM 723 N N . VAL A 1 93 ? 3.098 -9.594 -8.258 1.00 95.94 93 VAL A N 1
ATOM 724 C CA . VAL A 1 93 ? 2.340 -8.936 -9.333 1.00 95.94 93 VAL A CA 1
ATOM 725 C C . VAL A 1 93 ? 3.274 -8.316 -10.367 1.00 95.94 93 VAL A C 1
ATOM 727 O O . VAL A 1 93 ? 3.064 -8.529 -11.560 1.00 95.94 93 VAL A O 1
ATOM 730 N N . MET A 1 94 ? 4.307 -7.585 -9.942 1.00 95.31 94 MET A N 1
ATOM 731 C CA . MET A 1 94 ? 5.269 -6.981 -10.874 1.00 95.31 94 MET A CA 1
ATOM 732 C C . MET A 1 94 ? 6.011 -8.039 -11.690 1.00 95.31 94 MET A C 1
ATOM 734 O O . MET A 1 94 ? 6.121 -7.896 -12.906 1.00 95.31 94 MET A O 1
ATOM 738 N N . TYR A 1 95 ? 6.429 -9.136 -11.055 1.00 95.19 95 TYR A N 1
ATOM 739 C CA . TYR A 1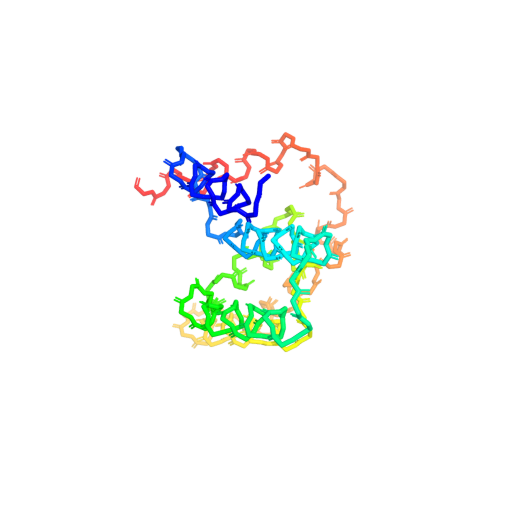 95 ? 7.038 -10.274 -11.740 1.00 95.19 95 TYR A CA 1
ATOM 740 C C . TYR A 1 95 ? 6.099 -10.867 -12.803 1.00 95.19 95 TYR A C 1
ATOM 742 O O . TYR A 1 95 ? 6.474 -10.994 -13.966 1.00 95.19 95 TYR A O 1
ATOM 750 N N . LYS A 1 96 ? 4.836 -11.142 -12.446 1.00 95.38 96 LYS A N 1
ATOM 751 C CA . LYS A 1 96 ? 3.814 -11.658 -13.379 1.00 95.38 96 LYS A CA 1
ATOM 752 C C . LYS A 1 96 ? 3.510 -10.701 -14.533 1.00 95.38 96 LYS A C 1
ATOM 754 O O . LYS A 1 96 ? 3.089 -11.150 -15.598 1.00 95.38 96 LYS A O 1
ATOM 759 N N . VAL A 1 97 ? 3.634 -9.392 -14.315 1.00 94.81 97 VAL A N 1
ATOM 760 C CA . VAL A 1 97 ? 3.482 -8.380 -15.369 1.00 94.81 97 VAL A CA 1
ATOM 761 C C . VAL A 1 97 ? 4.695 -8.399 -16.296 1.00 94.81 97 VAL A C 1
ATOM 763 O O . VAL A 1 97 ? 4.501 -8.456 -17.507 1.00 94.81 97 VAL A O 1
ATOM 766 N N . ALA A 1 98 ? 5.913 -8.432 -15.749 1.00 95.19 98 ALA A N 1
ATOM 767 C CA . ALA A 1 98 ? 7.151 -8.509 -16.522 1.00 95.19 98 ALA A CA 1
ATOM 768 C C . ALA A 1 98 ? 7.182 -9.750 -17.432 1.00 95.19 98 ALA A C 1
ATOM 770 O O . ALA A 1 98 ? 7.423 -9.609 -18.624 1.00 95.19 98 ALA A O 1
ATOM 771 N N . GLN A 1 99 ? 6.773 -10.921 -16.923 1.00 95.81 99 GLN A N 1
ATOM 772 C CA . GLN A 1 99 ? 6.666 -12.169 -17.703 1.00 95.81 99 GLN A CA 1
ATOM 773 C C . GLN A 1 99 ? 5.770 -12.072 -18.946 1.00 95.81 99 GLN A C 1
ATOM 775 O O . GLN A 1 99 ? 5.867 -12.883 -19.866 1.00 95.81 99 GLN A O 1
ATOM 780 N N . LYS A 1 100 ? 4.819 -11.134 -18.952 1.00 95.62 100 LYS A N 1
ATOM 781 C CA . LYS A 1 100 ? 3.873 -10.943 -20.059 1.00 95.62 100 LYS A CA 1
ATOM 782 C C . LYS A 1 100 ? 4.349 -9.898 -21.063 1.00 95.62 100 LYS A C 1
ATOM 784 O O . LYS A 1 100 ? 3.700 -9.737 -22.096 1.00 95.62 100 LYS A O 1
ATOM 789 N N . MET A 1 101 ? 5.416 -9.163 -20.757 1.00 93.69 101 MET A N 1
ATOM 790 C CA . MET A 1 101 ? 5.950 -8.122 -21.624 1.00 93.69 101 MET A CA 1
ATOM 791 C C . MET A 1 101 ? 7.061 -8.694 -22.513 1.00 93.69 101 MET A C 1
ATOM 793 O O . MET A 1 101 ? 7.951 -9.377 -22.011 1.00 93.69 101 MET A O 1
ATOM 797 N N . PRO A 1 102 ? 7.034 -8.436 -23.832 1.00 93.75 102 PRO A N 1
ATOM 798 C CA . PRO A 1 102 ? 8.134 -8.822 -24.706 1.00 93.75 102 PRO A CA 1
ATOM 799 C C . PRO A 1 102 ? 9.394 -8.025 -24.347 1.00 93.75 102 PRO A C 1
ATOM 801 O O . PRO A 1 102 ? 9.305 -6.847 -24.004 1.00 93.75 102 PRO A O 1
ATOM 804 N N . ASP A 1 103 ? 10.554 -8.673 -24.452 1.00 93.56 103 ASP A N 1
ATOM 805 C CA . ASP A 1 103 ? 11.879 -8.063 -24.260 1.00 93.56 103 ASP A CA 1
ATOM 806 C C . ASP A 1 103 ? 12.128 -7.444 -22.867 1.00 93.56 103 ASP A C 1
ATOM 808 O O . ASP A 1 103 ? 13.001 -6.590 -22.707 1.00 93.56 103 ASP A O 1
ATOM 812 N N . VAL A 1 104 ? 11.390 -7.886 -21.843 1.00 94.81 104 VAL A N 1
ATOM 813 C CA . VAL A 1 104 ? 11.604 -7.495 -20.442 1.00 94.81 104 VAL A CA 1
ATOM 814 C C . VAL A 1 104 ? 12.233 -8.655 -19.673 1.00 94.81 104 VAL A C 1
ATOM 816 O O . VAL A 1 104 ? 11.671 -9.742 -19.620 1.00 94.81 104 VAL A O 1
ATOM 819 N N . ASP A 1 105 ? 13.386 -8.409 -19.049 1.00 94.88 105 ASP A N 1
ATOM 820 C CA . ASP A 1 105 ? 14.022 -9.349 -18.118 1.00 94.88 105 ASP A CA 1
ATOM 821 C C . ASP A 1 105 ? 13.397 -9.192 -16.725 1.00 94.88 105 ASP A C 1
ATOM 823 O O . ASP A 1 105 ? 13.533 -8.153 -16.069 1.00 94.88 105 ASP A O 1
ATOM 827 N N . GLU A 1 106 ? 12.701 -10.225 -16.256 1.00 94.56 106 GLU A N 1
ATOM 828 C CA . GLU A 1 106 ? 11.986 -10.176 -14.987 1.00 94.56 106 GLU A CA 1
ATOM 829 C C . GLU A 1 106 ? 12.933 -10.111 -13.786 1.00 94.56 106 GLU A C 1
ATOM 831 O O . GLU A 1 106 ? 12.613 -9.469 -12.783 1.00 94.56 106 GLU A O 1
ATOM 836 N N . ALA A 1 107 ? 14.109 -10.739 -13.872 1.00 93.62 107 ALA A N 1
ATOM 837 C CA . ALA A 1 107 ? 15.109 -10.679 -12.812 1.00 93.62 107 ALA A CA 1
ATOM 838 C C . ALA A 1 107 ? 15.710 -9.271 -12.710 1.00 93.62 107 ALA A C 1
ATOM 840 O O . ALA A 1 107 ? 15.910 -8.769 -11.599 1.00 93.62 107 ALA A O 1
ATOM 841 N N . ALA A 1 108 ? 15.932 -8.612 -13.850 1.00 94.44 108 ALA A N 1
ATOM 842 C CA . ALA A 1 108 ? 16.366 -7.219 -13.884 1.00 94.44 108 ALA A CA 1
ATOM 843 C C . ALA A 1 108 ? 15.310 -6.281 -13.275 1.00 94.44 108 ALA A C 1
ATOM 845 O O . ALA A 1 108 ? 15.653 -5.448 -12.437 1.00 94.44 108 ALA A O 1
ATOM 846 N N . VAL A 1 109 ? 14.024 -6.470 -13.603 1.00 94.12 109 VAL A N 1
ATOM 847 C CA . VAL A 1 109 ? 12.922 -5.696 -12.999 1.00 94.12 109 VAL A CA 1
ATOM 848 C C . VAL A 1 109 ? 12.909 -5.844 -11.477 1.00 94.12 109 VAL A C 1
ATOM 850 O O . VAL A 1 109 ? 12.815 -4.848 -10.760 1.00 94.12 109 VAL A O 1
ATOM 853 N N . LEU A 1 110 ? 13.037 -7.069 -10.960 1.00 94.25 110 LEU A N 1
ATOM 854 C CA . LEU A 1 110 ? 13.077 -7.302 -9.514 1.00 94.25 110 LEU A CA 1
ATOM 855 C C . LEU A 1 110 ? 14.297 -6.646 -8.854 1.00 94.25 110 LEU A C 1
ATOM 857 O O . LEU A 1 110 ? 14.166 -6.051 -7.783 1.00 94.25 110 LEU A O 1
ATOM 861 N N . ALA A 1 111 ? 15.466 -6.707 -9.494 1.00 94.56 111 ALA A N 1
ATOM 862 C CA . ALA A 1 111 ? 16.664 -6.033 -9.007 1.00 94.56 111 ALA A CA 1
ATOM 863 C C . ALA A 1 111 ? 16.483 -4.504 -8.966 1.00 94.56 111 ALA A C 1
ATOM 865 O O . ALA A 1 111 ? 16.850 -3.868 -7.976 1.00 94.56 111 ALA A O 1
ATOM 866 N N . ASP A 1 112 ? 15.869 -3.913 -9.992 1.00 93.94 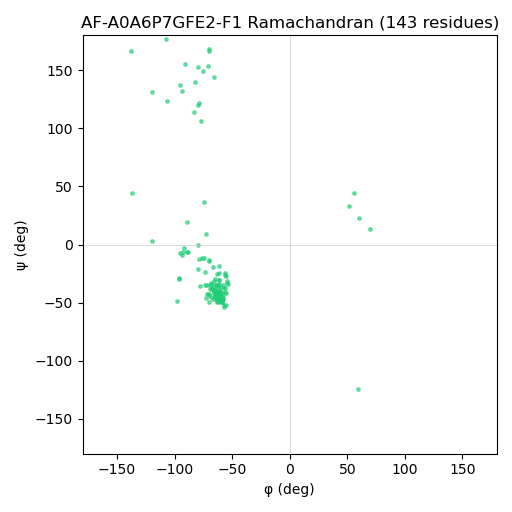112 ASP A N 1
ATOM 867 C CA . ASP A 1 112 ? 15.590 -2.476 -10.047 1.00 93.94 112 ASP A CA 1
ATOM 868 C C . ASP A 1 112 ? 14.591 -2.032 -8.979 1.00 93.94 112 ASP A C 1
ATOM 870 O O . ASP A 1 112 ? 14.796 -0.996 -8.343 1.00 93.94 112 ASP A O 1
ATOM 874 N N . VAL A 1 113 ? 13.560 -2.836 -8.710 1.00 93.75 113 VAL A N 1
ATOM 875 C CA . VAL A 1 113 ? 12.621 -2.601 -7.603 1.00 93.75 113 VAL A CA 1
ATOM 876 C C . VAL A 1 113 ? 13.358 -2.592 -6.261 1.00 93.75 113 VAL A C 1
ATOM 878 O O . VAL A 1 113 ? 13.173 -1.669 -5.466 1.00 93.75 113 VAL A O 1
ATOM 881 N N . VAL A 1 114 ? 14.227 -3.575 -6.007 1.00 92.75 114 VAL A N 1
ATOM 882 C CA . VAL A 1 114 ? 15.023 -3.631 -4.768 1.00 92.75 114 VAL A CA 1
ATOM 883 C C . VAL A 1 114 ? 15.932 -2.407 -4.651 1.00 92.75 114 VAL A C 1
ATOM 885 O O . VAL A 1 114 ? 15.945 -1.751 -3.607 1.00 92.75 114 VAL A O 1
ATOM 888 N N . ASN A 1 115 ? 16.624 -2.041 -5.733 1.00 94.19 115 ASN A N 1
ATOM 889 C CA . ASN A 1 115 ? 17.473 -0.851 -5.776 1.00 94.19 115 ASN A CA 1
ATOM 890 C C . ASN A 1 115 ? 16.672 0.433 -5.511 1.00 94.19 115 ASN A C 1
ATOM 892 O O . ASN A 1 115 ? 17.143 1.314 -4.791 1.00 94.19 115 ASN A O 1
ATOM 896 N N . PHE A 1 116 ? 15.462 0.552 -6.057 1.00 93.12 116 PHE A N 1
ATOM 897 C CA . PHE A 1 116 ? 14.582 1.698 -5.835 1.00 93.12 116 PHE A CA 1
ATOM 898 C C . PHE A 1 116 ? 14.176 1.829 -4.363 1.00 93.12 116 PHE A C 1
ATOM 900 O O . PHE A 1 116 ? 14.323 2.904 -3.771 1.00 93.12 116 PHE A O 1
ATOM 907 N N . ILE A 1 117 ? 13.724 0.730 -3.752 1.00 91.50 117 ILE A N 1
ATOM 908 C CA . ILE A 1 117 ? 13.303 0.692 -2.344 1.00 91.50 117 ILE A CA 1
ATOM 909 C C . ILE A 1 117 ? 14.480 1.049 -1.427 1.00 91.50 117 ILE A C 1
ATOM 911 O O . ILE A 1 117 ? 14.348 1.909 -0.548 1.00 91.50 117 ILE A O 1
ATOM 915 N N . ALA A 1 118 ? 15.642 0.435 -1.670 1.00 91.62 118 ALA A N 1
ATOM 916 C CA . ALA A 1 118 ? 16.861 0.629 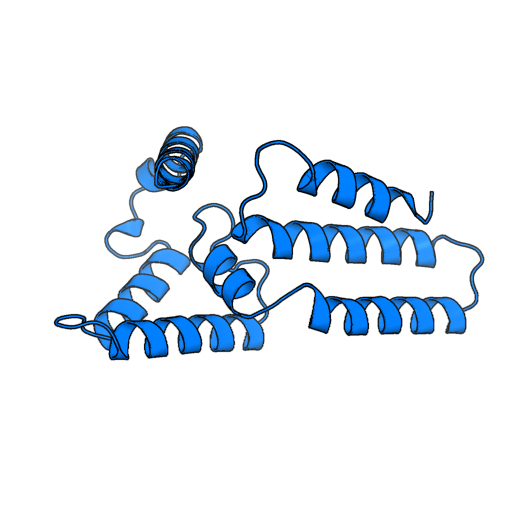-0.887 1.00 91.62 118 ALA A CA 1
ATOM 917 C C . ALA A 1 118 ? 17.562 1.973 -1.155 1.00 91.62 118 ALA A C 1
ATOM 919 O O . ALA A 1 118 ? 18.450 2.367 -0.401 1.00 91.62 118 ALA A O 1
ATOM 920 N N . LYS A 1 119 ? 17.154 2.707 -2.200 1.00 91.38 119 LYS A N 1
ATOM 921 C CA . LYS A 1 119 ? 17.865 3.886 -2.720 1.00 91.38 119 LYS A CA 1
ATOM 922 C C . LYS A 1 119 ? 19.316 3.569 -3.098 1.00 91.38 119 LYS A C 1
ATOM 924 O O . LYS A 1 119 ? 20.236 4.333 -2.808 1.00 91.38 119 LYS A O 1
ATOM 929 N N . GLU A 1 120 ? 19.520 2.446 -3.767 1.00 93.31 120 GLU A N 1
ATOM 930 C CA . GLU A 1 120 ? 20.821 1.970 -4.230 1.00 93.31 120 GLU A CA 1
ATOM 931 C C . GLU A 1 120 ? 20.971 2.111 -5.754 1.00 93.31 120 GLU A C 1
ATOM 933 O O . GLU A 1 120 ? 20.078 2.589 -6.457 1.00 93.31 120 GLU A O 1
ATOM 938 N N . GLY A 1 121 ? 22.150 1.775 -6.286 1.00 89.19 121 GLY A N 1
ATOM 939 C CA . GLY A 1 121 ? 22.413 1.838 -7.728 1.00 89.19 121 GLY A CA 1
ATOM 940 C C . GLY A 1 121 ? 22.238 3.247 -8.312 1.00 89.19 121 GLY A C 1
ATOM 941 O O . GLY A 1 121 ? 22.879 4.202 -7.858 1.00 89.19 121 GLY A O 1
ATOM 942 N N . LEU A 1 122 ? 21.384 3.376 -9.333 1.00 85.88 122 LEU A N 1
ATOM 943 C CA . LEU A 1 122 ? 21.012 4.664 -9.941 1.00 85.88 122 LEU A CA 1
ATOM 944 C C . LEU A 1 122 ? 20.230 5.556 -8.966 1.00 85.88 122 LEU A C 1
ATOM 946 O O . LEU A 1 122 ? 20.394 6.777 -8.969 1.00 85.88 122 LEU A O 1
ATOM 950 N N . PHE A 1 123 ? 19.460 4.943 -8.070 1.00 90.00 123 PHE A N 1
ATOM 951 C CA . PHE A 1 123 ? 18.585 5.617 -7.122 1.00 90.00 123 PHE A CA 1
ATOM 952 C C . PHE A 1 123 ? 19.320 6.170 -5.893 1.00 90.00 123 PHE A C 1
ATOM 954 O O . PHE A 1 123 ? 18.717 6.831 -5.060 1.00 90.00 123 PHE A O 1
ATOM 961 N N . LYS A 1 124 ? 20.643 6.008 -5.776 1.00 91.62 124 LYS A N 1
ATOM 962 C CA . LYS A 1 124 ? 21.422 6.584 -4.657 1.00 91.62 124 LYS A CA 1
ATOM 963 C C . LYS A 1 124 ? 21.558 8.104 -4.686 1.00 91.62 124 LYS A C 1
ATOM 965 O O . LYS A 1 124 ? 22.034 8.718 -3.732 1.00 91.62 124 LYS A O 1
ATOM 970 N N . LYS A 1 125 ? 21.244 8.735 -5.817 1.00 88.50 125 LYS A N 1
ATOM 971 C CA . LYS A 1 125 ? 21.501 10.161 -6.020 1.00 88.50 125 LYS A CA 1
ATOM 972 C C . LYS A 1 125 ? 20.423 11.007 -5.344 1.00 88.50 125 LYS A C 1
ATOM 974 O O . LYS A 1 125 ? 19.258 10.938 -5.710 1.00 88.50 125 LYS A O 1
ATOM 979 N N . ALA A 1 126 ? 20.835 11.860 -4.405 1.00 85.00 126 ALA A N 1
ATOM 980 C CA . ALA A 1 126 ? 19.938 12.692 -3.597 1.00 85.00 126 ALA A CA 1
ATOM 98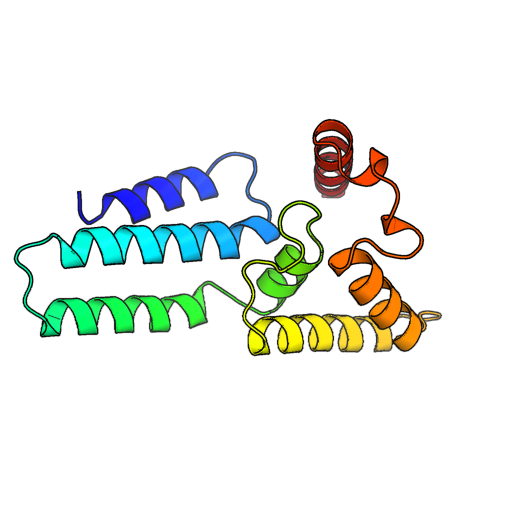1 C C . ALA A 1 126 ? 18.978 13.574 -4.417 1.00 85.00 126 ALA A C 1
ATOM 983 O O . ALA A 1 126 ? 17.854 13.808 -3.984 1.00 85.00 126 ALA A O 1
ATOM 984 N N . PHE A 1 127 ? 19.387 14.028 -5.609 1.00 86.56 127 PHE A N 1
ATOM 985 C CA . PHE A 1 127 ? 18.543 14.873 -6.460 1.00 86.56 127 PHE A CA 1
ATOM 986 C C . PHE A 1 127 ? 17.261 14.169 -6.932 1.00 86.56 127 PHE A C 1
ATOM 988 O O . PHE A 1 127 ? 16.275 14.846 -7.177 1.00 86.56 127 PHE A O 1
ATOM 995 N N . LEU A 1 128 ? 17.244 12.833 -7.007 1.00 83.75 128 LEU A N 1
ATOM 996 C CA . LEU A 1 128 ? 16.049 12.059 -7.370 1.00 83.75 128 LEU A CA 1
ATOM 997 C C . LEU A 1 128 ? 14.971 12.086 -6.277 1.00 83.75 128 LEU A C 1
ATOM 999 O O . LEU A 1 128 ? 13.841 11.674 -6.516 1.00 83.75 128 LEU A O 1
ATOM 1003 N N . TRP A 1 129 ? 15.322 12.548 -5.073 1.00 86.44 129 TRP A N 1
ATOM 1004 C CA . TRP A 1 129 ? 14.492 12.422 -3.877 1.00 86.44 129 TRP A CA 1
ATOM 1005 C C . TRP A 1 129 ? 14.088 13.746 -3.242 1.00 86.44 129 TRP A C 1
ATOM 1007 O O . TRP A 1 129 ? 13.477 13.727 -2.175 1.00 86.44 129 TRP A O 1
ATOM 1017 N N . ASN A 1 130 ? 14.458 14.882 -3.834 1.00 87.44 130 ASN A N 1
ATOM 1018 C CA . ASN A 1 130 ? 13.937 16.157 -3.352 1.00 87.44 130 ASN A CA 1
ATOM 1019 C C . ASN A 1 130 ? 12.447 16.286 -3.718 1.00 87.44 130 ASN A C 1
ATOM 1021 O O . ASN A 1 130 ? 11.971 15.659 -4.669 1.00 87.44 130 ASN A O 1
ATOM 1025 N N . GLU A 1 131 ? 11.713 17.076 -2.935 1.00 83.69 131 GLU A N 1
ATOM 1026 C CA . GLU A 1 131 ? 10.257 17.188 -3.063 1.00 83.69 131 GLU A CA 1
ATOM 1027 C C . GLU A 1 131 ? 9.834 17.707 -4.438 1.00 83.69 131 GLU A C 1
ATOM 1029 O O . GLU A 1 131 ? 8.910 17.150 -5.024 1.00 83.69 131 GLU A O 1
ATOM 1034 N N . ASP A 1 132 ? 10.556 18.683 -4.993 1.00 85.44 132 ASP A N 1
ATOM 1035 C CA . ASP A 1 132 ? 10.261 19.261 -6.309 1.00 85.44 132 ASP A CA 1
ATOM 1036 C C . ASP A 1 132 ? 10.387 18.226 -7.435 1.00 85.44 132 ASP A C 1
ATOM 1038 O O . ASP A 1 132 ? 9.541 18.142 -8.324 1.00 85.44 132 ASP A O 1
ATOM 1042 N N . THR A 1 133 ? 11.425 17.390 -7.380 1.00 83.00 133 THR A N 1
ATOM 1043 C CA . THR A 1 133 ? 11.681 16.341 -8.375 1.00 83.00 133 THR A CA 1
ATOM 1044 C C . THR A 1 133 ? 10.644 15.233 -8.258 1.00 83.00 133 THR A C 1
ATOM 1046 O O . THR A 1 133 ? 10.102 14.797 -9.271 1.00 83.00 133 THR A O 1
ATOM 1049 N N . ILE A 1 134 ? 10.308 14.808 -7.036 1.00 83.75 134 ILE A N 1
ATOM 1050 C CA . ILE A 1 134 ? 9.247 13.818 -6.813 1.00 83.75 134 ILE A CA 1
ATOM 1051 C C . ILE A 1 134 ? 7.896 14.369 -7.289 1.00 83.75 134 ILE A C 1
ATOM 1053 O O . ILE A 1 134 ? 7.167 13.666 -7.986 1.00 83.75 134 ILE A O 1
ATOM 1057 N N . ALA A 1 135 ? 7.570 15.622 -6.966 1.00 82.12 135 ALA A N 1
ATOM 1058 C CA . ALA A 1 135 ? 6.334 16.266 -7.397 1.00 82.12 135 ALA A CA 1
ATOM 1059 C C . ALA A 1 135 ? 6.247 16.354 -8.926 1.00 82.12 135 ALA A C 1
ATOM 1061 O O . ALA A 1 135 ? 5.206 16.025 -9.493 1.00 82.12 135 ALA A O 1
ATOM 1062 N N . ALA A 1 136 ? 7.343 16.713 -9.599 1.00 81.69 136 ALA A N 1
ATOM 1063 C CA . ALA A 1 136 ? 7.412 16.742 -11.057 1.00 81.69 136 ALA A CA 1
ATOM 1064 C C . ALA A 1 136 ? 7.218 15.346 -11.679 1.00 81.69 136 ALA A C 1
ATOM 1066 O O . ALA A 1 136 ? 6.458 15.201 -12.639 1.00 81.69 136 ALA A O 1
ATOM 1067 N N . ILE A 1 137 ? 7.842 14.306 -11.110 1.00 76.38 137 ILE A N 1
ATOM 1068 C CA . ILE A 1 137 ? 7.678 12.915 -11.566 1.00 76.38 137 ILE A CA 1
ATOM 1069 C C . ILE A 1 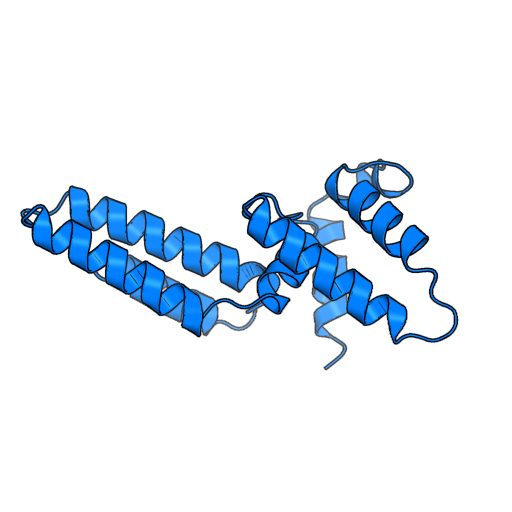137 ? 6.216 12.474 -11.417 1.00 76.38 137 ILE A C 1
ATOM 1071 O O . ILE A 1 137 ? 5.619 11.997 -12.380 1.00 76.38 137 ILE A O 1
ATOM 1075 N N . LEU A 1 138 ? 5.605 12.684 -10.250 1.00 74.06 138 LEU A N 1
ATOM 1076 C CA . LEU A 1 138 ? 4.215 12.291 -9.992 1.00 74.06 138 LEU A CA 1
ATOM 1077 C C . LEU A 1 138 ? 3.209 13.083 -10.847 1.00 74.06 138 LEU A C 1
ATOM 1079 O O . LEU A 1 138 ? 2.225 12.519 -11.329 1.00 74.06 138 LEU A O 1
ATOM 1083 N N . ALA A 1 139 ? 3.469 14.370 -11.095 1.00 74.12 139 ALA A N 1
ATOM 1084 C CA . ALA A 1 139 ? 2.649 15.186 -11.988 1.00 74.12 139 ALA A CA 1
ATOM 1085 C C . ALA A 1 139 ? 2.719 14.682 -13.438 1.00 74.12 139 ALA A C 1
ATOM 1087 O O . ALA A 1 139 ? 1.694 14.619 -14.112 1.00 74.12 139 ALA A O 1
ATOM 1088 N N . SER A 1 140 ? 3.896 14.248 -13.902 1.00 68.06 140 SER A N 1
ATOM 1089 C CA . SER A 1 140 ? 4.070 13.731 -15.267 1.00 68.06 140 SER A CA 1
ATOM 1090 C C . SER A 1 140 ? 3.297 12.431 -15.528 1.00 68.06 140 SER A C 1
ATOM 1092 O O . SER A 1 140 ? 2.822 12.209 -16.639 1.00 68.06 140 SER A O 1
ATOM 1094 N N . GLN A 1 141 ? 3.095 11.606 -14.495 1.00 61.34 141 GLN A N 1
ATOM 1095 C CA . GLN A 1 141 ? 2.314 10.368 -14.582 1.00 61.34 141 GLN A CA 1
ATOM 1096 C C . GLN A 1 141 ? 0.802 10.621 -14.674 1.00 61.34 141 GLN A C 1
ATOM 1098 O O . GLN A 1 141 ? 0.078 9.791 -15.213 1.00 61.34 141 GLN A O 1
ATOM 1103 N N . SER A 1 142 ? 0.327 11.778 -14.201 1.00 53.44 142 SER A N 1
ATOM 1104 C CA . SER A 1 142 ? -1.095 12.155 -14.253 1.00 53.44 142 SER A CA 1
ATOM 1105 C C . SER A 1 142 ? -1.543 12.666 -15.633 1.00 53.44 142 SER A C 1
ATOM 1107 O O . SER A 1 142 ? -2.738 12.787 -15.868 1.00 53.44 142 SER A O 1
ATOM 1109 N N . ILE A 1 143 ? -0.605 12.969 -16.544 1.00 42.00 143 ILE A N 1
ATOM 1110 C CA . ILE A 1 143 ? -0.879 13.552 -17.876 1.00 42.00 143 ILE A CA 1
ATOM 1111 C C . ILE A 1 143 ? -1.115 12.463 -18.948 1.00 42.00 143 ILE A C 1
ATOM 1113 O O . ILE A 1 143 ? -1.489 12.765 -20.076 1.00 42.00 143 ILE A O 1
ATOM 1117 N N . LEU A 1 144 ? -0.928 11.181 -18.615 1.00 38.84 144 LEU A N 1
ATOM 1118 C CA . LEU A 1 144 ? -1.109 10.052 -19.543 1.00 38.84 144 LEU A CA 1
ATOM 1119 C C . LEU A 1 144 ? -2.544 9.482 -19.584 1.00 38.84 144 LEU A C 1
ATOM 1121 O O . LEU A 1 144 ? -2.736 8.360 -20.058 1.00 38.84 144 LEU A O 1
ATOM 1125 N N . HIS A 1 145 ? -3.543 10.243 -19.128 1.00 38.09 145 HIS A N 1
ATOM 1126 C CA . HIS A 1 145 ? -4.966 9.903 -19.243 1.00 38.09 145 HIS A CA 1
ATOM 1127 C C . HIS A 1 145 ? -5.724 10.899 -20.118 1.00 38.09 145 HIS A C 1
ATOM 1129 O O . HIS A 1 145 ? -5.551 12.120 -19.911 1.00 38.09 145 HIS A O 1
#

Organism: NCBI:txid50390

Solvent-accessible surface area (backbone atoms only — not comparable to full-atom values): 8182 Å² total; per-residue (Å²): 113,71,62,47,37,56,55,56,43,49,56,58,54,74,40,100,74,66,51,64,36,48,51,54,56,49,50,52,50,29,51,52,52,30,52,58,44,48,75,74,42,99,64,53,75,64,56,54,51,52,51,51,52,49,50,59,56,47,42,70,77,75,56,53,57,70,31,39,36,34,18,37,72,29,89,89,51,38,34,74,86,49,51,74,66,49,47,48,51,17,51,50,51,52,42,61,52,29,74,72,41,84,98,49,60,44,69,58,53,53,52,50,52,52,26,53,57,70,36,31,84,85,50,53,47,69,74,71,68,38,68,70,50,44,49,51,54,58,54,59,67,66,69,81,114

Foldseek 3Di:
DLCVLVVVLVVVCPDPDNDLLCQLVSLVSSLVVNLVVVVVDPDDPVVSVVSNVVSVVVCVVRPDLVNLLRNCPQLVRVNVVPDPVSVVSVLVVQLVVQVPDPPGDSVVVSVVSVCSSVCHDVSVDCVCRDPVNSVVVSVVVVVPD

pLDDT: mean 88.49, std 10.16, range [38.09, 95.94]

Mean predicted aligned error: 5.74 Å

Secondary structure (DSSP, 8-state):
-TTHHHHHHHHHHHSS---HHHHHHHHHHHHHHHHHHHHTTT--HHHHHHHHHHHHHHHHHH--HHHHHHHHH-TTTTTTT--HHHHHHHHHHHHHHHTTSTT--HHHHHHHHHHHHHT-GGGG-GGGGSHHHHHHHHHHHTT--

Radius of gyration: 18.06 Å; Cα contacts (8 Å, |Δi|>4): 113; chains: 1; bounding box: 40×31×52 Å